Protein AF-A0A3D3GT72-F1 (afdb_monomer_lite)

Secondary structure (DSSP, 8-state):
-------EEEEEE-SS-EEEEEEESEEEE----TT----TT-----TT-EEEETTEEEEESSS-EEEE--HHHHHHHTGGGGTEEEEEEEEHHHHHHHHHHTSS-------HHHHT-EEEEEEEGGG---

Structure (mmCIF, N/CA/C/O backbone):
data_AF-A0A3D3GT72-F1
#
_entry.id   AF-A0A3D3GT72-F1
#
loop_
_atom_site.group_PDB
_atom_site.id
_atom_site.type_symbol
_atom_site.label_atom_id
_atom_site.label_alt_id
_atom_site.label_comp_id
_atom_site.label_asym_id
_atom_site.label_entity_id
_atom_site.label_seq_id
_atom_site.pdbx_PDB_ins_code
_atom_site.Cartn_x
_atom_site.Cartn_y
_atom_site.Cartn_z
_atom_site.occupancy
_atom_site.B_iso_or_equiv
_atom_site.auth_seq_id
_atom_site.auth_comp_id
_atom_site.auth_asym_id
_atom_site.auth_atom_id
_atom_site.pdbx_PDB_model_num
ATOM 1 N N . MET A 1 1 ? 18.060 22.879 -24.836 1.00 44.03 1 MET A N 1
ATOM 2 C CA . MET A 1 1 ? 17.059 21.792 -24.917 1.00 44.03 1 MET A CA 1
ATOM 3 C C . MET A 1 1 ? 17.120 21.076 -23.576 1.00 44.03 1 MET A C 1
ATOM 5 O O . MET A 1 1 ? 18.221 20.712 -23.189 1.00 44.03 1 MET A O 1
ATOM 9 N N . ILE A 1 2 ? 16.026 20.995 -22.816 1.00 30.70 2 ILE A N 1
ATOM 10 C CA . ILE A 1 2 ? 15.996 20.364 -21.482 1.00 30.70 2 ILE A CA 1
ATOM 11 C C . ILE A 1 2 ? 15.022 19.195 -21.570 1.00 30.70 2 ILE A C 1
ATOM 13 O O . ILE A 1 2 ? 13.912 19.376 -22.067 1.00 30.70 2 ILE A O 1
ATOM 17 N N . GLN A 1 3 ? 15.443 18.019 -21.111 1.00 40.34 3 GLN A N 1
ATOM 18 C CA . GLN A 1 3 ? 14.591 16.844 -20.999 1.00 40.34 3 GLN A CA 1
ATOM 19 C C . GLN A 1 3 ? 14.594 16.391 -19.538 1.00 40.34 3 GLN A C 1
ATOM 21 O O . GLN A 1 3 ? 15.588 15.865 -19.047 1.00 40.34 3 GLN A O 1
ATOM 26 N N . ASP A 1 4 ? 13.478 16.632 -18.854 1.00 47.84 4 ASP A N 1
ATOM 27 C CA . ASP A 1 4 ? 13.133 15.951 -17.611 1.00 47.84 4 ASP A CA 1
ATOM 28 C C . ASP A 1 4 ? 12.462 14.617 -17.982 1.00 47.84 4 ASP A C 1
ATOM 30 O O . ASP A 1 4 ? 11.478 14.599 -18.722 1.00 47.84 4 ASP A O 1
ATOM 34 N N . VAL A 1 5 ? 13.039 13.499 -17.542 1.00 57.50 5 VAL A N 1
ATOM 35 C CA . VAL A 1 5 ? 12.435 12.148 -17.608 1.00 57.50 5 VAL A CA 1
ATOM 36 C C . VAL A 1 5 ? 12.199 11.605 -16.199 1.00 57.50 5 VAL A C 1
ATOM 38 O O . VAL A 1 5 ? 12.266 10.394 -15.991 1.00 57.50 5 VAL A O 1
ATOM 41 N N . GLY A 1 6 ? 12.021 12.515 -15.234 1.00 71.69 6 GLY A N 1
ATOM 42 C CA . GLY A 1 6 ? 11.985 12.284 -13.798 1.00 71.69 6 GLY A CA 1
ATOM 43 C C . GLY A 1 6 ? 11.427 10.925 -13.391 1.00 71.69 6 GLY A C 1
ATOM 44 O O . GLY A 1 6 ? 10.380 10.472 -13.842 1.00 71.69 6 GLY A O 1
ATOM 45 N N . THR A 1 7 ? 12.150 10.240 -12.509 1.00 86.88 7 THR A N 1
ATOM 46 C CA . THR A 1 7 ? 11.649 9.002 -11.912 1.00 86.88 7 THR A CA 1
ATOM 47 C C . THR A 1 7 ? 10.847 9.365 -10.673 1.00 86.88 7 THR A C 1
ATOM 49 O O . THR A 1 7 ? 11.383 9.978 -9.750 1.00 86.88 7 THR A O 1
ATOM 52 N N . ALA A 1 8 ? 9.582 8.961 -10.621 1.00 89.94 8 ALA A N 1
ATOM 53 C CA . ALA A 1 8 ? 8.730 9.192 -9.463 1.00 89.94 8 ALA A CA 1
ATOM 54 C C . ALA A 1 8 ? 8.197 7.863 -8.940 1.00 89.94 8 ALA A C 1
ATOM 56 O O . ALA A 1 8 ? 7.467 7.153 -9.639 1.00 89.94 8 ALA A O 1
ATOM 57 N N . PHE A 1 9 ? 8.533 7.552 -7.692 1.00 93.06 9 PHE A N 1
ATOM 58 C CA . PHE A 1 9 ? 8.136 6.321 -7.023 1.00 93.06 9 PHE A CA 1
ATOM 59 C C . PHE A 1 9 ? 7.760 6.571 -5.562 1.00 93.06 9 PHE A C 1
ATOM 61 O O . PHE A 1 9 ? 8.106 7.595 -4.974 1.00 93.06 9 PHE A O 1
ATOM 68 N N . SER A 1 10 ? 7.029 5.629 -4.978 1.00 92.50 10 SER A N 1
ATOM 69 C CA . SER A 1 10 ? 6.680 5.606 -3.559 1.00 92.50 10 SER A CA 1
ATOM 70 C C . SER A 1 10 ? 7.17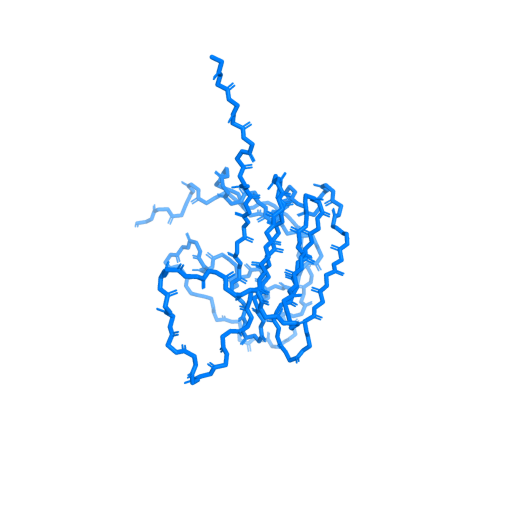1 4.307 -2.954 1.00 92.50 10 SER A C 1
ATOM 72 O O . SER A 1 10 ? 6.893 3.247 -3.504 1.00 92.50 10 SER A O 1
ATOM 74 N N . VAL A 1 11 ? 7.854 4.394 -1.814 1.00 92.94 11 VAL A N 1
ATOM 75 C CA . VAL A 1 11 ? 8.322 3.233 -1.050 1.00 92.94 11 VAL A CA 1
ATOM 76 C C . VAL A 1 11 ? 7.555 3.156 0.262 1.00 92.94 11 VAL A C 1
ATOM 78 O O . VAL A 1 11 ? 7.427 4.152 0.980 1.00 92.94 11 VAL A O 1
ATOM 81 N N . ARG A 1 12 ? 7.049 1.970 0.590 1.00 89.75 12 ARG A N 1
ATOM 82 C CA . ARG A 1 12 ? 6.371 1.679 1.851 1.00 89.75 12 ARG A CA 1
ATOM 83 C C . ARG A 1 12 ? 6.994 0.441 2.475 1.00 89.75 12 ARG A C 1
ATOM 85 O O . ARG A 1 12 ? 7.021 -0.621 1.868 1.00 89.75 12 ARG A O 1
ATOM 92 N N . LEU A 1 13 ? 7.486 0.594 3.698 1.00 88.44 13 LEU A N 1
ATOM 93 C CA . LEU A 1 13 ? 7.922 -0.527 4.518 1.00 88.44 13 LEU A CA 1
ATOM 94 C C . LEU A 1 13 ? 6.703 -1.105 5.242 1.00 88.44 13 LEU A C 1
ATOM 96 O O . LEU A 1 13 ? 5.996 -0.370 5.933 1.00 88.44 13 LEU A O 1
ATOM 100 N N . LYS A 1 14 ? 6.476 -2.404 5.078 1.00 85.62 14 LYS A N 1
ATOM 101 C CA . LYS A 1 14 ? 5.550 -3.204 5.880 1.00 85.62 14 LYS A CA 1
ATOM 102 C C . LYS A 1 14 ? 6.338 -4.120 6.816 1.00 85.62 14 LYS A C 1
ATOM 104 O O . LYS A 1 14 ? 7.563 -4.170 6.764 1.00 85.62 14 LYS A O 1
ATOM 109 N N . ALA A 1 15 ? 5.628 -4.861 7.664 1.00 82.94 15 ALA A N 1
ATOM 110 C CA . ALA A 1 15 ? 6.238 -5.773 8.630 1.00 82.94 15 ALA A CA 1
ATOM 111 C C . ALA A 1 15 ? 7.152 -6.837 7.986 1.00 82.94 15 ALA A C 1
ATOM 113 O O . ALA A 1 15 ? 8.174 -7.188 8.569 1.00 82.94 15 ALA A O 1
ATOM 114 N N . SER A 1 16 ? 6.801 -7.340 6.799 1.00 85.56 16 SER A N 1
ATOM 115 C CA . SER A 1 16 ? 7.494 -8.461 6.141 1.00 85.56 16 SER A CA 1
ATOM 116 C C . SER A 1 16 ? 7.989 -8.171 4.722 1.00 85.56 16 SER A C 1
ATOM 118 O O . SER A 1 16 ? 8.672 -9.010 4.134 1.00 85.56 16 SER A O 1
ATOM 120 N N . GLU A 1 17 ? 7.651 -7.011 4.158 1.00 90.44 17 GLU A N 1
ATOM 121 C CA . GLU A 1 17 ? 7.964 -6.664 2.771 1.00 90.44 17 GLU A CA 1
ATOM 122 C C . GLU A 1 17 ? 8.145 -5.152 2.583 1.00 90.44 17 GLU A C 1
ATOM 124 O O . GLU A 1 17 ? 7.651 -4.335 3.364 1.00 90.44 17 GLU A O 1
ATOM 129 N N . ILE A 1 18 ? 8.839 -4.776 1.513 1.00 91.56 18 ILE A N 1
ATOM 130 C CA . ILE A 1 18 ? 8.895 -3.408 1.002 1.00 91.56 18 ILE A CA 1
ATOM 131 C C . ILE A 1 18 ? 8.036 -3.347 -0.256 1.00 91.56 18 ILE A C 1
ATOM 133 O O . ILE A 1 18 ? 8.273 -4.076 -1.215 1.00 91.56 18 ILE A O 1
ATOM 137 N N . GLU A 1 19 ? 7.074 -2.435 -0.275 1.00 93.38 19 GLU A N 1
ATOM 138 C CA . GLU A 1 19 ? 6.291 -2.111 -1.459 1.00 93.38 19 GLU A CA 1
ATOM 139 C C . GLU A 1 19 ? 6.888 -0.893 -2.165 1.00 93.38 19 GLU A C 1
ATOM 141 O O . GLU A 1 19 ? 7.100 0.154 -1.548 1.00 93.38 19 GLU A O 1
ATOM 146 N N . LEU A 1 20 ? 7.114 -1.003 -3.471 1.00 94.50 20 LEU A N 1
ATOM 147 C CA . LEU A 1 20 ? 7.518 0.103 -4.330 1.00 94.50 20 LEU A CA 1
ATOM 148 C C . LEU A 1 20 ? 6.481 0.289 -5.433 1.00 94.50 20 LEU A C 1
ATOM 150 O O . LEU A 1 20 ? 6.241 -0.629 -6.207 1.00 94.50 20 LEU A O 1
ATOM 154 N N . ILE A 1 21 ? 5.890 1.479 -5.530 1.00 95.94 21 ILE A N 1
ATOM 155 C CA . ILE A 1 21 ? 4.939 1.849 -6.589 1.00 95.94 21 ILE A CA 1
ATOM 156 C C . ILE A 1 21 ? 5.592 2.879 -7.502 1.00 95.94 21 ILE A C 1
ATOM 158 O O . ILE A 1 21 ? 6.024 3.934 -7.035 1.00 95.94 21 ILE A O 1
ATOM 162 N N . MET A 1 22 ? 5.607 2.605 -8.803 1.00 95.44 22 MET A N 1
ATOM 163 C CA . MET A 1 22 ? 6.143 3.497 -9.828 1.00 95.44 22 MET A CA 1
ATOM 164 C C . MET A 1 22 ? 5.044 4.358 -10.454 1.00 95.44 22 MET A C 1
ATOM 166 O O . MET A 1 22 ? 4.091 3.853 -11.044 1.00 95.44 22 MET A O 1
ATOM 170 N N . THR A 1 23 ? 5.203 5.679 -10.389 1.00 93.75 23 THR A N 1
ATOM 171 C CA . THR A 1 23 ? 4.311 6.644 -11.062 1.00 93.75 23 THR A CA 1
ATOM 172 C C . THR A 1 23 ? 4.905 7.238 -12.331 1.00 93.75 23 THR A C 1
ATOM 174 O O . THR A 1 23 ? 4.160 7.656 -13.220 1.00 93.75 23 THR A O 1
ATOM 177 N N . GLU A 1 24 ? 6.231 7.255 -12.436 1.00 92.75 24 GLU A N 1
ATOM 178 C CA . GLU A 1 24 ? 6.945 7.797 -13.587 1.00 92.75 24 GLU A CA 1
ATOM 179 C C . GLU A 1 24 ? 8.309 7.129 -13.745 1.00 92.75 24 GLU A C 1
ATOM 181 O O . GLU A 1 24 ? 8.972 6.818 -12.754 1.00 92.75 24 GLU A O 1
ATOM 186 N N . GLY A 1 25 ? 8.727 6.927 -14.993 1.00 91.56 25 GLY A N 1
ATOM 187 C CA . GLY A 1 25 ? 10.023 6.350 -15.320 1.00 91.56 25 GLY A CA 1
ATOM 188 C C . GLY A 1 25 ? 10.111 4.844 -15.068 1.00 91.56 25 GLY A C 1
ATOM 189 O O . GLY A 1 25 ? 9.126 4.103 -15.168 1.00 91.56 25 GLY A O 1
ATOM 190 N N . LYS A 1 26 ? 11.336 4.397 -14.790 1.00 90.31 26 LYS A N 1
ATOM 191 C CA . LYS A 1 26 ? 11.706 2.999 -14.569 1.00 90.31 26 LYS A CA 1
ATOM 192 C C . LYS A 1 26 ? 12.855 2.939 -13.567 1.00 90.31 26 LYS A C 1
ATOM 194 O O . LYS A 1 26 ? 13.804 3.706 -13.686 1.00 90.31 26 LYS A O 1
ATOM 199 N N . VAL A 1 27 ? 12.788 2.011 -12.620 1.00 88.94 27 VAL A N 1
ATOM 200 C CA . VAL A 1 27 ? 13.857 1.732 -11.652 1.00 88.94 27 VAL A CA 1
ATOM 201 C C . VAL A 1 27 ? 14.357 0.305 -11.803 1.00 88.94 27 VAL A C 1
ATOM 203 O O . VAL A 1 27 ? 13.626 -0.585 -12.239 1.00 88.94 27 VAL A O 1
ATOM 206 N N . ILE A 1 28 ? 15.613 0.093 -11.423 1.00 86.94 28 ILE A N 1
ATOM 207 C CA . ILE A 1 28 ? 16.209 -1.230 -11.267 1.00 86.94 28 ILE A CA 1
ATOM 208 C C . ILE A 1 28 ? 16.573 -1.385 -9.795 1.00 86.94 28 ILE A C 1
ATOM 210 O O . ILE A 1 28 ? 17.309 -0.575 -9.238 1.00 86.94 28 ILE A O 1
ATOM 214 N N . ILE A 1 29 ? 16.042 -2.423 -9.166 1.00 84.56 29 ILE A N 1
ATOM 215 C CA . ILE A 1 29 ? 16.251 -2.737 -7.759 1.00 84.56 29 ILE A CA 1
ATOM 216 C C . ILE A 1 29 ? 17.332 -3.811 -7.701 1.00 84.56 29 ILE A C 1
ATOM 218 O O . ILE A 1 29 ? 17.109 -4.942 -8.126 1.00 84.56 29 ILE A O 1
ATOM 222 N N . GLY A 1 30 ? 18.522 -3.455 -7.221 1.00 76.69 30 GLY A N 1
ATOM 223 C CA . GLY A 1 30 ? 19.594 -4.409 -6.937 1.00 76.69 30 GLY A CA 1
ATOM 224 C C . GLY A 1 30 ? 19.451 -4.998 -5.538 1.00 76.69 30 GLY A C 1
ATOM 225 O O . GLY A 1 30 ? 19.239 -4.259 -4.579 1.00 76.69 30 GLY A O 1
ATOM 226 N N . GLN A 1 31 ? 19.593 -6.317 -5.402 1.00 65.62 31 GLN A N 1
ATOM 227 C CA . GLN A 1 31 ? 19.815 -6.931 -4.094 1.00 65.62 31 GLN A CA 1
ATOM 228 C C . GLN A 1 31 ? 21.314 -6.896 -3.785 1.00 65.62 31 GLN A C 1
ATOM 230 O O . GLN A 1 31 ? 22.100 -7.596 -4.423 1.00 65.62 31 GLN A O 1
ATOM 235 N N . LEU A 1 32 ? 21.715 -6.079 -2.810 1.00 58.69 32 LEU A N 1
ATOM 236 C CA . LEU A 1 32 ? 23.081 -6.104 -2.296 1.00 58.69 32 LEU A CA 1
ATOM 237 C C . LEU A 1 32 ? 23.230 -7.316 -1.374 1.00 58.69 32 LEU A C 1
ATOM 239 O O . LEU A 1 32 ? 22.717 -7.336 -0.255 1.00 58.69 32 LEU A O 1
ATOM 243 N N . ASN A 1 33 ? 23.948 -8.339 -1.833 1.00 55.88 33 ASN A N 1
ATOM 244 C CA . ASN A 1 33 ? 24.422 -9.385 -0.936 1.00 55.88 33 ASN A CA 1
ATOM 245 C C . ASN A 1 33 ? 25.428 -8.755 0.039 1.00 55.88 33 ASN A C 1
ATOM 247 O O . ASN A 1 33 ? 26.291 -7.992 -0.388 1.00 55.88 33 ASN A O 1
ATOM 251 N N . LYS A 1 34 ? 25.347 -9.101 1.333 1.00 54.06 34 LYS A N 1
ATOM 252 C CA . LYS A 1 34 ? 26.111 -8.537 2.478 1.00 54.06 34 LYS A CA 1
ATOM 253 C C . LYS A 1 34 ? 27.656 -8.469 2.345 1.00 54.06 34 LYS A C 1
ATOM 255 O O . LYS A 1 34 ? 28.315 -8.085 3.301 1.00 54.06 34 LYS A O 1
ATOM 260 N N . LYS A 1 35 ? 28.243 -8.855 1.208 1.00 52.81 35 LYS A N 1
ATOM 261 C CA . LYS A 1 35 ? 29.687 -8.846 0.912 1.00 52.81 35 LYS A CA 1
ATOM 262 C C . LYS A 1 35 ? 30.101 -7.981 -0.287 1.00 52.81 35 LYS A C 1
ATOM 264 O O . LYS A 1 35 ? 31.281 -7.974 -0.616 1.00 52.81 35 LYS A O 1
ATOM 269 N N . GLN A 1 36 ? 29.185 -7.283 -0.958 1.00 52.75 36 GLN A N 1
ATOM 270 C CA . GLN A 1 36 ? 29.573 -6.340 -2.009 1.00 52.75 36 GLN A CA 1
ATOM 271 C C . GLN A 1 36 ? 29.834 -4.965 -1.397 1.00 52.75 36 GLN A C 1
ATOM 273 O O . GLN A 1 36 ? 28.898 -4.259 -1.026 1.00 52.75 36 GLN A O 1
ATOM 278 N N . GLU A 1 37 ? 31.113 -4.596 -1.293 1.00 50.44 37 GLU A N 1
ATOM 279 C CA . GLU A 1 37 ? 31.490 -3.189 -1.189 1.00 50.44 37 GLU A CA 1
ATOM 280 C C . GLU A 1 37 ? 30.940 -2.460 -2.416 1.00 50.44 37 GLU A C 1
ATOM 282 O O . GLU A 1 37 ? 31.163 -2.866 -3.561 1.00 50.44 37 GLU A O 1
ATOM 287 N N . VAL A 1 38 ? 30.162 -1.410 -2.168 1.00 54.97 38 VAL A N 1
ATOM 288 C CA . VAL A 1 38 ? 29.636 -0.545 -3.219 1.00 54.97 38 VAL A CA 1
ATOM 289 C C . VAL A 1 38 ? 30.813 0.273 -3.747 1.00 54.97 38 VAL A C 1
ATOM 291 O O . VAL A 1 38 ? 31.175 1.291 -3.170 1.00 54.97 38 VAL A O 1
ATOM 294 N N . ASN A 1 39 ? 31.444 -0.189 -4.827 1.00 53.41 39 ASN A N 1
ATOM 295 C CA . ASN A 1 39 ? 32.375 0.638 -5.588 1.00 53.41 39 ASN A CA 1
ATOM 296 C C . ASN A 1 39 ? 31.554 1.657 -6.386 1.00 53.41 39 ASN A C 1
ATOM 298 O O . ASN A 1 39 ? 30.911 1.309 -7.377 1.00 53.41 39 ASN A O 1
ATOM 302 N N . GLU A 1 40 ? 31.575 2.918 -5.950 1.00 57.41 40 GLU A N 1
ATOM 303 C CA . GLU A 1 40 ? 30.825 4.040 -6.544 1.00 57.41 40 GLU A CA 1
ATOM 304 C C . GLU A 1 40 ? 31.141 4.271 -8.036 1.00 57.41 40 GLU A C 1
ATOM 306 O O . GLU A 1 40 ? 30.386 4.926 -8.751 1.00 57.41 40 GLU A O 1
ATOM 311 N N . THR A 1 41 ? 32.235 3.696 -8.535 1.00 54.00 41 THR A N 1
ATOM 312 C CA . THR A 1 41 ? 32.755 3.903 -9.889 1.00 54.00 41 THR A CA 1
ATOM 313 C C . THR A 1 41 ? 32.187 2.943 -10.938 1.00 54.00 41 THR A C 1
ATOM 315 O O . THR A 1 41 ? 32.460 3.113 -12.127 1.00 54.00 41 THR A O 1
ATOM 318 N N . THR A 1 42 ? 31.423 1.909 -10.561 1.00 51.38 42 THR A N 1
ATOM 319 C CA . THR A 1 42 ? 30.823 0.986 -11.543 1.00 51.38 42 THR A CA 1
ATOM 320 C C . THR A 1 42 ? 29.500 0.423 -11.036 1.00 51.38 42 THR A C 1
ATOM 322 O O . THR A 1 42 ? 29.46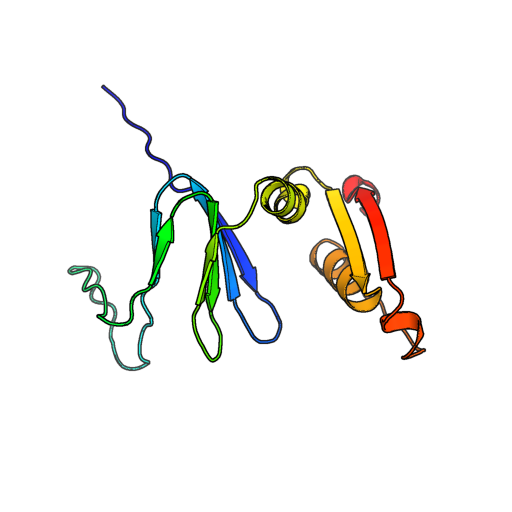6 -0.439 -10.161 1.00 51.38 42 THR A O 1
ATOM 325 N N . LEU A 1 43 ? 28.390 0.883 -11.621 1.00 55.69 43 LEU A N 1
ATOM 326 C CA . LEU A 1 43 ? 27.063 0.332 -11.351 1.00 55.69 43 LEU A CA 1
ATOM 327 C C . LEU A 1 43 ? 26.952 -1.057 -12.007 1.00 55.69 43 LEU A C 1
ATOM 329 O O . LEU A 1 43 ? 26.508 -1.197 -13.146 1.00 55.69 43 LEU A O 1
ATOM 333 N N . VAL A 1 44 ? 27.400 -2.102 -11.313 1.00 59.06 44 VAL A N 1
ATOM 334 C CA . VAL A 1 44 ? 27.145 -3.484 -11.735 1.00 59.06 44 VAL A CA 1
ATOM 335 C C . VAL A 1 44 ? 25.721 -3.826 -11.322 1.00 59.06 44 VAL A C 1
ATOM 337 O O . VAL A 1 44 ? 25.434 -3.910 -10.133 1.00 59.06 44 VAL A O 1
ATOM 340 N N . ILE A 1 45 ? 24.828 -4.008 -12.296 1.00 61.38 45 ILE A N 1
ATOM 341 C CA . ILE A 1 45 ? 23.455 -4.464 -12.055 1.00 61.38 45 ILE A CA 1
ATOM 342 C C . ILE A 1 45 ? 23.512 -5.970 -11.750 1.00 61.38 45 ILE A C 1
ATOM 344 O O . ILE A 1 45 ? 23.903 -6.738 -12.635 1.00 61.38 45 ILE A O 1
ATOM 348 N N . PRO A 1 46 ? 23.155 -6.422 -10.532 1.00 66.19 46 PRO A N 1
ATOM 349 C CA . PRO A 1 46 ? 23.092 -7.848 -10.228 1.00 66.19 46 PRO A CA 1
ATOM 350 C C . PRO A 1 46 ? 22.148 -8.588 -11.184 1.00 66.19 46 PRO A C 1
ATOM 352 O O . PRO A 1 46 ? 21.098 -8.073 -11.559 1.00 66.19 46 PRO A O 1
ATOM 355 N N . SER A 1 47 ? 22.455 -9.839 -11.528 1.00 66.69 47 SER A N 1
ATOM 356 C CA . SER A 1 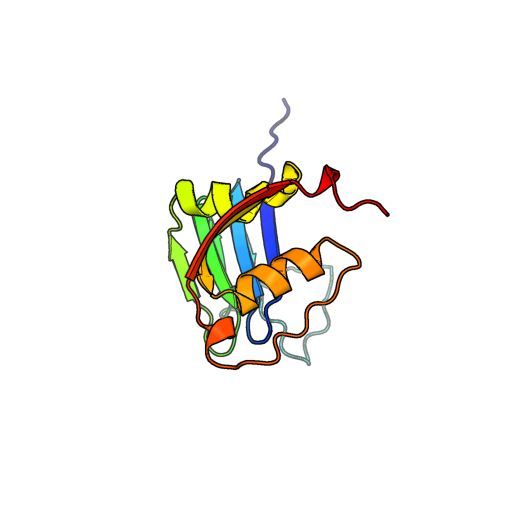47 ? 21.533 -10.683 -12.308 1.00 66.69 47 SER A CA 1
ATOM 357 C C . SER A 1 47 ? 20.203 -10.946 -11.586 1.00 66.69 47 SER A C 1
ATOM 359 O O . SER A 1 47 ? 19.208 -11.262 -12.229 1.00 66.69 47 SER A O 1
ATOM 361 N N . SER A 1 48 ? 20.171 -10.776 -10.261 1.00 73.38 48 SER A N 1
ATOM 362 C CA . SER A 1 48 ? 18.972 -10.830 -9.417 1.00 73.38 48 SER A CA 1
ATOM 363 C C . SER A 1 48 ? 18.192 -9.510 -9.355 1.00 73.38 48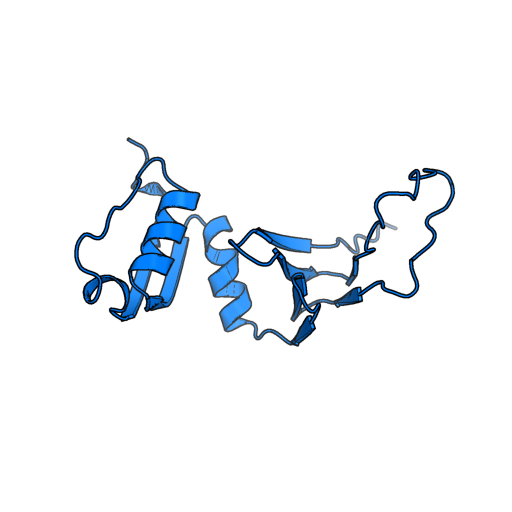 SER A C 1
ATOM 365 O O . SER A 1 48 ? 17.278 -9.371 -8.539 1.00 73.38 48 SER A O 1
ATOM 367 N N . SER A 1 49 ? 18.551 -8.518 -10.173 1.00 77.56 49 SER A N 1
ATOM 368 C CA . SER A 1 49 ? 17.869 -7.230 -10.185 1.00 77.56 49 SER A CA 1
ATOM 369 C C . SER A 1 49 ? 16.450 -7.302 -10.733 1.00 77.56 49 SER A C 1
ATOM 371 O O . SER A 1 49 ? 16.181 -7.971 -11.727 1.00 77.56 49 SER A O 1
ATOM 373 N N . LEU A 1 50 ? 15.553 -6.524 -10.127 1.00 85.12 50 LEU A N 1
ATOM 374 C CA . LEU A 1 50 ? 14.177 -6.364 -10.596 1.00 85.12 50 LEU A CA 1
ATOM 375 C C . LEU A 1 50 ? 13.983 -5.005 -11.246 1.00 85.12 50 LEU A C 1
ATOM 377 O O . LEU A 1 50 ? 14.256 -3.972 -10.639 1.00 85.12 50 LEU A O 1
ATOM 381 N N . ALA A 1 51 ? 13.482 -5.011 -12.476 1.00 89.69 51 ALA A N 1
ATOM 382 C CA . ALA A 1 51 ? 13.050 -3.803 -13.155 1.00 89.69 51 ALA A CA 1
ATOM 383 C C . ALA A 1 51 ? 11.581 -3.517 -12.825 1.00 89.69 51 ALA A C 1
ATOM 385 O O . ALA A 1 51 ? 10.749 -4.416 -12.913 1.00 89.69 51 ALA A O 1
ATOM 386 N N . VAL A 1 52 ? 11.274 -2.267 -12.482 1.00 91.50 52 VAL A N 1
ATOM 387 C CA . VAL A 1 52 ? 9.912 -1.800 -12.194 1.00 91.50 52 VAL A CA 1
ATOM 388 C C . VAL A 1 52 ? 9.673 -0.513 -12.969 1.00 91.50 52 VAL A C 1
ATOM 390 O O . VAL A 1 52 ? 10.472 0.420 -12.902 1.00 91.50 52 VAL A O 1
ATOM 393 N N . SER A 1 53 ? 8.589 -0.462 -13.723 1.00 95.19 53 SER A N 1
ATOM 394 C CA . SER A 1 53 ? 8.236 0.608 -14.655 1.00 95.19 53 SER A CA 1
ATOM 395 C C . SER A 1 53 ? 6.965 1.313 -14.200 1.00 95.19 53 SER A C 1
ATOM 397 O O . SER A 1 53 ? 6.260 0.846 -13.311 1.00 95.19 53 SER A O 1
ATOM 399 N N . LYS A 1 54 ? 6.653 2.458 -14.806 1.00 94.88 54 LYS A N 1
ATOM 400 C CA . LYS A 1 54 ? 5.398 3.181 -14.570 1.00 94.88 54 LYS A CA 1
ATOM 401 C C . LYS A 1 54 ? 4.170 2.255 -14.565 1.00 94.88 54 LYS A C 1
ATOM 403 O O . LYS A 1 54 ? 4.017 1.427 -15.456 1.00 94.88 54 LYS A O 1
ATOM 408 N N . ASP A 1 55 ? 3.277 2.489 -13.601 1.00 96.00 55 ASP A N 1
ATOM 409 C CA . ASP A 1 55 ? 2.053 1.713 -13.362 1.00 96.00 55 ASP A CA 1
ATOM 410 C C . ASP A 1 55 ? 2.315 0.248 -12.940 1.00 96.00 55 ASP A C 1
ATOM 412 O O . ASP A 1 55 ? 1.405 -0.583 -12.946 1.00 96.00 55 ASP A O 1
ATOM 416 N N . GLU A 1 56 ? 3.538 -0.061 -12.497 1.00 96.81 56 GLU A N 1
ATOM 417 C CA . GLU A 1 56 ? 3.894 -1.315 -11.832 1.00 96.81 56 GLU A CA 1
ATOM 418 C C . GLU A 1 56 ? 4.176 -1.099 -10.339 1.00 96.81 56 GLU A C 1
ATOM 420 O O . GLU A 1 56 ? 4.535 -0.010 -9.870 1.00 96.81 56 GLU A O 1
ATOM 425 N N . MET A 1 57 ? 4.006 -2.179 -9.586 1.00 95.88 57 MET A N 1
ATOM 426 C CA . MET A 1 57 ? 4.323 -2.278 -8.176 1.00 95.88 57 MET A CA 1
ATOM 427 C C . MET A 1 57 ? 5.222 -3.486 -7.941 1.00 95.88 57 MET A C 1
ATOM 429 O O . MET A 1 57 ? 4.911 -4.590 -8.391 1.00 95.88 57 MET A O 1
ATOM 433 N N . ALA A 1 58 ? 6.307 -3.276 -7.201 1.00 94.69 58 ALA A N 1
ATOM 434 C CA . ALA A 1 58 ? 7.138 -4.348 -6.683 1.00 94.69 58 ALA A CA 1
ATOM 435 C C . ALA A 1 58 ? 6.836 -4.608 -5.208 1.00 94.69 58 ALA A C 1
ATOM 437 O O . ALA A 1 58 ? 6.762 -3.665 -4.420 1.00 94.69 58 ALA A O 1
ATOM 438 N N . SER A 1 59 ? 6.712 -5.881 -4.841 1.00 93.94 59 SER A N 1
ATOM 439 C CA . SER A 1 59 ? 6.804 -6.343 -3.455 1.00 93.94 59 SER A CA 1
ATOM 440 C C . SER A 1 59 ? 8.151 -7.047 -3.287 1.00 93.94 59 SER A C 1
ATOM 442 O O . SER A 1 59 ? 8.493 -7.955 -4.050 1.00 93.94 59 SER A O 1
ATOM 444 N N . LEU A 1 60 ? 8.948 -6.569 -2.332 1.00 90.94 60 LEU A N 1
ATOM 445 C CA . LEU A 1 60 ? 10.273 -7.083 -2.005 1.00 90.94 60 LEU A CA 1
ATOM 446 C C . LEU A 1 60 ? 10.220 -7.717 -0.613 1.00 90.94 60 LEU A C 1
ATOM 448 O O . LEU A 1 60 ? 10.133 -7.008 0.389 1.00 90.94 60 LEU A O 1
ATOM 452 N N . GLY A 1 61 ? 10.282 -9.040 -0.549 1.00 87.69 61 GLY A N 1
ATOM 453 C CA . GLY A 1 61 ? 10.166 -9.802 0.692 1.00 87.69 61 GLY A CA 1
ATOM 454 C C . GLY A 1 61 ? 10.917 -11.123 0.584 1.00 87.69 61 GLY A C 1
ATOM 455 O O . GLY A 1 61 ? 12.031 -11.169 0.070 1.00 87.69 61 GLY A O 1
ATOM 456 N N . ILE A 1 62 ? 10.300 -12.214 1.041 1.00 84.25 62 ILE A N 1
ATOM 457 C CA . ILE A 1 62 ? 10.860 -13.569 0.881 1.00 84.25 62 ILE A CA 1
ATOM 458 C C . ILE A 1 62 ? 10.991 -13.923 -0.607 1.00 84.25 62 ILE A C 1
ATOM 460 O O . ILE A 1 62 ? 12.003 -14.470 -1.037 1.00 84.25 62 ILE A O 1
ATOM 464 N N . ALA A 1 63 ? 9.965 -13.589 -1.389 1.00 86.69 63 ALA A N 1
ATOM 465 C CA . ALA A 1 63 ? 9.972 -13.690 -2.836 1.00 86.69 63 ALA A CA 1
ATOM 466 C C . ALA A 1 63 ? 9.659 -12.316 -3.417 1.00 86.69 63 ALA A C 1
ATOM 468 O O . ALA A 1 63 ? 8.662 -11.691 -3.053 1.00 86.69 63 ALA A O 1
ATOM 469 N N . ASN A 1 64 ? 10.510 -11.855 -4.325 1.00 90.44 64 ASN A N 1
ATOM 470 C CA . ASN A 1 64 ? 10.293 -10.583 -4.985 1.00 90.44 64 ASN A CA 1
ATOM 471 C C . ASN A 1 64 ? 9.327 -10.759 -6.153 1.00 90.44 64 ASN A C 1
ATOM 473 O O . ASN A 1 64 ? 9.496 -11.658 -6.977 1.00 90.44 64 ASN A O 1
ATOM 477 N N . THR A 1 65 ? 8.340 -9.876 -6.245 1.00 92.69 65 THR A N 1
ATOM 478 C CA . THR A 1 65 ? 7.343 -9.892 -7.318 1.00 92.69 65 THR A CA 1
ATOM 479 C C . THR A 1 65 ? 7.172 -8.502 -7.908 1.00 92.69 65 THR A C 1
ATOM 481 O O . THR A 1 65 ? 7.377 -7.501 -7.223 1.00 92.69 65 THR A O 1
ATOM 484 N N . VAL A 1 66 ? 6.802 -8.443 -9.188 1.00 95.06 66 VAL A N 1
ATOM 485 C CA . VAL A 1 66 ? 6.402 -7.214 -9.880 1.00 95.06 66 VAL A CA 1
ATOM 486 C C . VAL A 1 66 ? 5.062 -7.476 -10.547 1.00 95.06 66 VAL A C 1
ATOM 488 O O . VAL A 1 66 ? 4.869 -8.518 -11.172 1.00 95.06 66 VAL A O 1
ATOM 491 N N . SER A 1 67 ? 4.124 -6.549 -10.392 1.00 96.38 67 SER A N 1
ATOM 492 C CA . SER A 1 67 ? 2.788 -6.658 -10.972 1.00 96.38 67 SER A CA 1
ATOM 493 C C . SER A 1 67 ? 2.274 -5.302 -11.440 1.00 96.38 67 SER A C 1
ATOM 495 O O . SER A 1 67 ? 2.665 -4.258 -10.918 1.00 96.38 67 SER A O 1
ATOM 497 N N . VAL A 1 68 ? 1.378 -5.314 -12.427 1.00 96.75 68 VAL A N 1
ATOM 498 C CA . VAL A 1 68 ? 0.691 -4.102 -12.882 1.00 96.75 68 VAL A CA 1
ATOM 499 C C . VAL A 1 68 ? -0.313 -3.666 -11.819 1.00 96.75 68 VAL A C 1
ATOM 501 O O . VAL A 1 68 ? -1.143 -4.458 -11.370 1.00 96.75 68 VAL A O 1
ATOM 504 N N . ILE A 1 69 ? -0.279 -2.387 -11.456 1.00 96.06 69 ILE A N 1
ATOM 505 C CA . ILE A 1 69 ? -1.194 -1.782 -10.491 1.00 96.06 69 ILE A CA 1
ATOM 506 C C . ILE A 1 69 ? -2.099 -0.773 -11.197 1.00 96.06 69 ILE A C 1
ATOM 508 O O . ILE A 1 69 ? -1.669 0.093 -11.955 1.00 96.06 69 ILE A O 1
ATOM 512 N N . ASN A 1 70 ? -3.406 -0.867 -10.959 1.00 95.38 70 ASN A N 1
ATOM 513 C CA . ASN A 1 70 ? -4.343 0.040 -11.612 1.00 95.38 70 ASN A CA 1
ATOM 514 C C . ASN A 1 70 ? -4.306 1.456 -11.003 1.00 95.38 70 ASN A C 1
ATOM 516 O O . ASN A 1 70 ? -4.018 1.668 -9.822 1.00 95.38 70 ASN A O 1
ATOM 520 N N . LYS A 1 71 ? -4.714 2.445 -11.806 1.00 94.12 71 LYS A N 1
ATOM 521 C CA . LYS A 1 71 ? -4.717 3.867 -11.422 1.00 94.12 71 LYS A CA 1
ATOM 522 C C . LYS A 1 71 ? -5.551 4.180 -10.176 1.00 94.12 71 LYS A C 1
ATOM 524 O O . LYS A 1 71 ? -5.241 5.140 -9.473 1.00 94.12 71 LYS A O 1
ATOM 529 N N . LYS A 1 72 ? -6.612 3.412 -9.895 1.00 93.19 72 LYS A N 1
ATOM 530 C CA . LYS A 1 72 ? -7.447 3.607 -8.695 1.00 93.19 72 LYS A CA 1
ATOM 531 C C . LYS A 1 72 ? -6.645 3.271 -7.437 1.00 93.19 72 LYS A C 1
ATOM 533 O O . LYS A 1 72 ? -6.639 4.065 -6.499 1.00 93.19 72 LYS A O 1
ATOM 538 N N . LEU A 1 73 ? -5.932 2.145 -7.447 1.00 92.75 73 LEU A N 1
ATOM 539 C CA . LEU A 1 73 ? -5.037 1.757 -6.362 1.00 92.75 73 LEU A CA 1
ATOM 540 C C . LEU A 1 73 ? -3.848 2.711 -6.224 1.00 92.75 73 LEU A C 1
ATOM 542 O O . LEU A 1 73 ? -3.530 3.082 -5.099 1.00 92.75 73 LEU A O 1
ATOM 546 N N . ILE A 1 74 ? -3.237 3.171 -7.321 1.00 94.31 74 ILE A N 1
ATOM 547 C CA . ILE A 1 74 ? -2.156 4.173 -7.255 1.00 94.31 74 ILE A CA 1
ATOM 548 C C . ILE A 1 74 ? -2.652 5.447 -6.554 1.00 94.31 74 ILE A C 1
ATOM 550 O O . ILE A 1 74 ? -2.045 5.906 -5.590 1.00 94.31 74 ILE A O 1
ATOM 554 N N . LYS A 1 75 ? -3.795 6.002 -6.984 1.00 93.75 75 LYS A N 1
ATOM 555 C CA . LYS A 1 75 ? -4.374 7.208 -6.365 1.00 93.75 75 LYS A CA 1
ATOM 556 C C . LYS A 1 75 ? -4.663 7.014 -4.877 1.00 93.75 75 LYS A C 1
ATOM 558 O O . LYS A 1 75 ? -4.364 7.904 -4.086 1.00 93.75 75 LYS A O 1
ATOM 563 N N . LYS A 1 76 ? -5.213 5.858 -4.493 1.00 93.69 76 LYS A N 1
ATOM 564 C CA . LYS A 1 76 ? -5.460 5.497 -3.090 1.00 93.69 76 LYS A CA 1
ATOM 565 C C . LYS A 1 76 ? -4.151 5.486 -2.287 1.00 93.69 76 LYS A C 1
ATOM 567 O O . LYS A 1 76 ? -4.030 6.244 -1.332 1.00 93.69 76 LYS A O 1
ATOM 572 N N . ASN A 1 77 ? -3.159 4.705 -2.723 1.00 92.31 77 ASN A N 1
ATOM 573 C CA . ASN A 1 77 ? -1.872 4.554 -2.032 1.00 92.31 77 ASN A CA 1
ATOM 574 C C . ASN A 1 77 ? -1.078 5.864 -1.928 1.00 92.31 77 ASN A C 1
ATOM 576 O O . ASN A 1 77 ? -0.267 6.022 -1.024 1.00 92.31 77 ASN A O 1
ATOM 580 N N . LEU A 1 78 ? -1.303 6.817 -2.837 1.00 93.25 78 LEU A N 1
ATOM 581 C CA . LEU A 1 78 ? -0.608 8.107 -2.847 1.00 93.25 78 LEU A CA 1
ATOM 582 C C . LEU A 1 78 ? -1.423 9.262 -2.252 1.00 93.25 78 LEU A C 1
ATOM 584 O O . LEU A 1 78 ? -0.930 10.389 -2.223 1.00 93.25 78 LEU A O 1
ATOM 588 N N . SER A 1 79 ? -2.635 8.999 -1.750 1.00 94.12 79 SER A N 1
ATOM 589 C CA . SER A 1 79 ? -3.539 10.029 -1.210 1.00 94.12 79 SER A CA 1
ATOM 590 C C . SER A 1 79 ? -2.947 10.791 -0.017 1.00 94.12 79 SER A C 1
ATOM 592 O O . SER A 1 79 ? -3.307 11.952 0.218 1.00 94.12 79 SER A O 1
ATOM 594 N N . TRP A 1 80 ? -2.001 10.178 0.707 1.00 92.31 80 TRP A N 1
ATOM 595 C CA . TRP A 1 80 ? -1.322 10.789 1.855 1.00 92.31 80 TRP A CA 1
ATOM 596 C C . TRP A 1 80 ? -0.545 12.044 1.450 1.00 92.31 80 TRP A C 1
ATOM 598 O O . TRP A 1 80 ? -0.471 12.998 2.222 1.00 92.31 80 TRP A O 1
ATOM 608 N N . ARG A 1 81 ? -0.052 12.102 0.203 1.00 90.69 81 ARG A N 1
ATOM 609 C CA . ARG A 1 81 ? 0.637 13.277 -0.354 1.00 90.69 81 ARG A CA 1
ATOM 610 C C . ARG A 1 81 ? -0.276 14.499 -0.440 1.00 90.69 81 ARG A C 1
ATOM 612 O O . ARG A 1 81 ? 0.211 15.621 -0.499 1.00 90.69 81 ARG A O 1
ATOM 619 N N . GLN A 1 82 ? -1.592 14.292 -0.446 1.00 91.06 82 GLN A N 1
ATOM 620 C CA . GLN A 1 82 ? -2.603 15.349 -0.390 1.00 91.06 82 GLN A CA 1
ATOM 621 C C . GLN A 1 82 ? -3.269 15.446 0.994 1.00 91.06 82 GLN A C 1
ATOM 623 O O . GLN A 1 82 ? -4.353 16.018 1.125 1.00 91.06 82 GLN A O 1
ATOM 628 N N . GLY A 1 83 ? -2.651 14.864 2.027 1.00 91.62 83 GLY A N 1
ATOM 629 C CA . GLY A 1 83 ? -3.141 14.896 3.401 1.00 91.62 83 GLY A CA 1
ATOM 630 C C . GLY A 1 83 ? -4.371 14.023 3.640 1.00 91.62 83 GLY A C 1
ATOM 631 O O . GLY A 1 83 ? -5.187 14.370 4.493 1.00 91.62 83 GLY A O 1
ATOM 632 N N . ASN A 1 84 ? -4.546 12.934 2.882 1.00 93.69 84 ASN A N 1
ATOM 633 C CA . ASN A 1 84 ? -5.681 12.025 3.047 1.00 93.69 84 ASN A CA 1
ATOM 634 C C . ASN A 1 84 ? -5.250 10.563 3.119 1.00 93.69 84 ASN A C 1
ATOM 636 O O . ASN A 1 84 ? -4.378 10.141 2.374 1.00 93.69 84 ASN A O 1
ATOM 640 N N . LEU A 1 85 ? -5.943 9.772 3.924 1.00 95.00 85 LEU A N 1
ATOM 641 C CA . LEU A 1 85 ? -5.903 8.314 3.858 1.00 95.00 85 LEU A CA 1
ATOM 642 C C . LEU A 1 85 ? -7.246 7.830 3.314 1.00 95.00 85 LEU A C 1
ATOM 644 O O . LEU A 1 85 ? -8.288 8.390 3.659 1.00 95.00 85 LEU A O 1
ATOM 648 N N . VAL A 1 86 ? -7.222 6.849 2.414 1.00 95.19 86 VAL A N 1
ATOM 649 C CA . VAL A 1 86 ? -8.422 6.289 1.782 1.00 95.19 86 VAL A CA 1
ATOM 650 C C . VAL A 1 86 ? -8.429 4.793 2.026 1.00 95.19 86 VAL A C 1
ATOM 652 O O . VAL A 1 86 ? -7.546 4.094 1.531 1.00 95.19 86 VAL A O 1
ATOM 655 N N . PHE A 1 87 ? -9.454 4.326 2.728 1.00 95.31 87 PHE A N 1
ATOM 656 C CA . PHE A 1 87 ? -9.651 2.927 3.070 1.00 95.31 87 PHE A CA 1
ATOM 657 C C . PHE A 1 87 ? -10.745 2.337 2.190 1.00 95.31 87 PHE A C 1
ATOM 659 O O . PHE A 1 87 ? -11.817 2.932 2.064 1.00 95.31 87 PHE A O 1
ATOM 666 N N . ASN A 1 88 ? -10.470 1.194 1.567 1.00 93.12 88 ASN A N 1
ATOM 667 C CA . ASN A 1 88 ? -11.447 0.464 0.759 1.00 93.12 88 ASN A CA 1
ATOM 668 C C . ASN A 1 88 ? -11.392 -1.011 1.148 1.00 93.12 88 ASN A C 1
ATOM 670 O O . ASN A 1 88 ? -10.502 -1.713 0.667 1.00 93.12 88 ASN A O 1
ATOM 674 N N . ASP A 1 89 ? -12.340 -1.450 1.975 1.00 93.88 89 ASP A N 1
ATOM 675 C CA . ASP A 1 89 ? -12.441 -2.840 2.445 1.00 93.88 89 ASP A CA 1
ATOM 676 C C . ASP A 1 89 ? -11.181 -3.340 3.195 1.00 93.88 89 ASP A C 1
ATOM 678 O O . ASP A 1 89 ? -10.757 -4.498 3.106 1.00 93.88 89 ASP A O 1
ATOM 682 N N . GLU A 1 90 ? -10.555 -2.436 3.950 1.00 92.94 90 GLU A N 1
ATOM 683 C CA . GLU A 1 90 ? -9.377 -2.725 4.779 1.00 92.94 90 GLU A CA 1
ATOM 684 C C . GLU A 1 90 ? -9.785 -3.159 6.175 1.00 92.94 90 GLU A C 1
ATOM 686 O O . GLU A 1 90 ? -10.812 -2.711 6.687 1.00 92.94 90 GLU A O 1
ATOM 691 N N . ALA A 1 91 ? -8.987 -4.039 6.779 1.00 95.75 91 ALA A N 1
ATOM 692 C CA . ALA A 1 91 ? -9.204 -4.417 8.165 1.00 95.75 91 ALA A CA 1
ATOM 693 C C . ALA A 1 91 ? -8.966 -3.205 9.088 1.00 95.75 91 ALA A C 1
ATOM 695 O O . ALA A 1 91 ? -8.171 -2.310 8.781 1.00 95.75 91 ALA A O 1
ATOM 696 N N . LEU A 1 92 ? -9.713 -3.131 10.190 1.00 95.69 92 LEU A N 1
ATOM 697 C CA . LEU A 1 92 ? -9.667 -2.000 11.111 1.00 95.69 92 LEU A CA 1
ATOM 698 C C . LEU A 1 92 ? -8.259 -1.818 11.681 1.00 95.69 92 LEU A C 1
ATOM 700 O O . LEU A 1 92 ? -7.787 -0.689 11.789 1.00 95.69 92 LEU A O 1
ATOM 704 N N . ASP A 1 93 ? -7.584 -2.913 12.016 1.00 95.06 93 ASP A N 1
ATOM 705 C CA . ASP A 1 93 ? -6.210 -2.901 12.512 1.00 95.06 93 ASP A CA 1
ATOM 706 C C . ASP A 1 93 ? -5.217 -2.319 11.496 1.00 95.06 93 ASP A C 1
ATOM 708 O O . ASP A 1 93 ? -4.438 -1.432 11.846 1.00 95.06 93 ASP A O 1
ATOM 712 N N . GLU A 1 94 ? -5.290 -2.740 10.233 1.0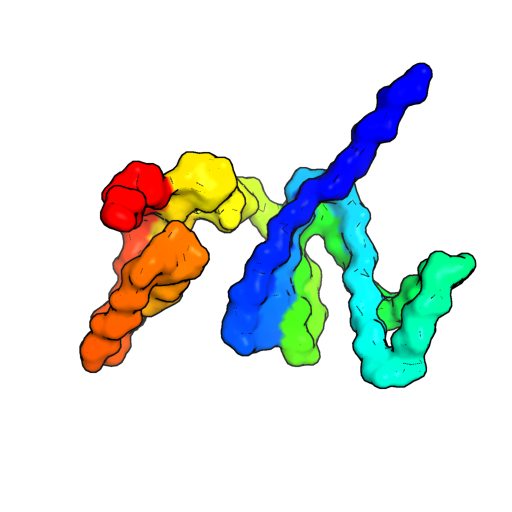0 92.94 94 GLU A N 1
ATOM 713 C CA . GLU A 1 94 ? -4.472 -2.212 9.138 1.00 92.94 94 GLU A CA 1
ATOM 714 C C . GLU A 1 94 ? -4.701 -0.711 8.951 1.00 92.94 94 GLU A C 1
ATOM 716 O O . GLU A 1 94 ? -3.752 0.066 8.818 1.00 92.94 94 GLU A O 1
ATOM 721 N N . ALA A 1 95 ? -5.964 -0.287 8.978 1.00 93.62 95 ALA A N 1
ATOM 722 C CA . ALA A 1 95 ? -6.309 1.113 8.827 1.00 93.62 95 ALA A CA 1
ATOM 723 C C . ALA A 1 95 ? -5.806 1.961 9.999 1.00 93.62 95 ALA A C 1
ATOM 725 O O . ALA A 1 95 ? -5.262 3.042 9.779 1.00 93.62 95 ALA A O 1
ATOM 726 N N . MET A 1 96 ? -5.956 1.484 11.237 1.00 93.75 96 MET A N 1
ATOM 727 C CA . MET A 1 96 ? -5.452 2.187 12.418 1.00 93.75 96 MET A CA 1
ATOM 728 C C . MET A 1 96 ? -3.925 2.266 12.414 1.00 93.75 96 MET A C 1
ATOM 730 O O . MET A 1 96 ? -3.377 3.336 12.682 1.00 93.75 96 MET A O 1
ATOM 734 N N . ALA A 1 97 ? -3.236 1.191 12.021 1.00 91.94 97 ALA A N 1
ATOM 735 C CA . ALA A 1 97 ? -1.787 1.203 11.834 1.00 91.94 97 ALA A CA 1
ATOM 736 C C . ALA A 1 97 ? -1.358 2.242 10.782 1.00 91.94 97 ALA A C 1
ATOM 738 O O . ALA A 1 97 ? -0.373 2.960 10.975 1.00 91.94 97 ALA A O 1
ATOM 739 N N . GLU A 1 98 ? -2.123 2.386 9.696 1.00 91.50 98 GLU A N 1
ATOM 740 C CA . GLU A 1 98 ? -1.860 3.409 8.683 1.00 91.50 98 GLU A CA 1
ATOM 741 C C . GLU A 1 98 ? -2.085 4.829 9.225 1.00 91.50 98 GLU A C 1
ATOM 743 O O . GLU A 1 98 ? -1.299 5.727 8.926 1.00 91.50 98 GLU A O 1
ATOM 748 N N . VAL A 1 99 ? -3.097 5.059 10.069 1.00 92.75 99 VAL A N 1
ATOM 749 C CA . VAL A 1 99 ? -3.281 6.359 10.743 1.00 92.75 99 VAL A CA 1
ATOM 750 C C . VAL A 1 99 ? -2.109 6.665 11.677 1.00 92.75 99 VAL A C 1
ATOM 752 O O . VAL A 1 99 ? -1.567 7.774 11.635 1.00 92.75 99 VAL A O 1
ATOM 755 N N . SER A 1 100 ? -1.674 5.694 12.484 1.00 92.06 100 SER A N 1
ATOM 756 C CA . SER A 1 100 ? -0.521 5.839 13.383 1.00 92.06 100 SER A CA 1
ATOM 757 C C . SER A 1 100 ? 0.773 6.165 12.643 1.00 92.06 100 SER A C 1
ATOM 759 O O . SER A 1 100 ? 1.626 6.866 13.170 1.00 92.06 100 SER A O 1
ATOM 761 N N . ARG A 1 101 ? 0.922 5.733 11.389 1.00 89.19 101 ARG A N 1
ATOM 762 C CA . ARG A 1 101 ? 2.106 6.054 10.580 1.00 89.19 101 ARG A CA 1
ATOM 763 C C . ARG A 1 101 ? 2.254 7.548 10.278 1.00 89.19 101 ARG A C 1
ATOM 765 O O . ARG A 1 101 ? 3.369 8.022 10.068 1.00 89.19 101 ARG A O 1
ATOM 772 N N . TYR A 1 102 ? 1.147 8.284 10.224 1.00 89.56 102 TYR A N 1
ATOM 773 C CA . TYR A 1 102 ? 1.121 9.702 9.848 1.00 89.56 102 TYR A CA 1
ATOM 774 C C . TYR A 1 102 ? 0.703 10.631 10.995 1.00 89.56 102 TYR A C 1
ATOM 776 O O . TYR A 1 102 ? 0.509 11.828 10.773 1.00 89.56 102 TYR A O 1
ATOM 784 N N . THR A 1 103 ? 0.537 10.101 12.208 1.00 87.81 103 THR A N 1
ATOM 785 C CA . THR A 1 103 ? 0.072 10.842 13.388 1.00 87.81 103 THR A CA 1
ATOM 786 C C . THR A 1 103 ? 0.836 10.389 14.630 1.00 87.81 103 THR A C 1
ATOM 788 O O . THR A 1 103 ? 1.485 9.353 14.619 1.00 87.81 103 THR A O 1
ATOM 791 N N . SER A 1 104 ? 0.745 11.140 15.726 1.00 89.38 104 SER A N 1
ATOM 792 C CA . SER A 1 104 ? 1.320 10.715 17.013 1.00 89.38 104 SER A CA 1
ATOM 793 C C . SER A 1 104 ? 0.420 9.732 17.779 1.00 89.38 104 SER A C 1
ATOM 795 O O . SER A 1 104 ? 0.735 9.361 18.907 1.00 89.38 104 SER A O 1
ATOM 797 N N . VAL A 1 105 ? -0.726 9.345 17.210 1.00 89.62 105 VAL A N 1
ATOM 798 C CA . VAL A 1 105 ? -1.724 8.504 17.879 1.00 89.62 105 VAL A CA 1
ATOM 799 C C . VAL A 1 105 ? -1.373 7.038 17.669 1.00 89.62 105 VAL A C 1
ATOM 801 O O . VAL A 1 105 ? -1.218 6.591 16.535 1.00 89.62 105 VAL A O 1
ATOM 804 N N . THR A 1 106 ? -1.292 6.277 18.756 1.00 90.56 106 THR A N 1
ATOM 805 C CA . THR A 1 106 ? -1.173 4.813 18.720 1.00 90.56 106 THR A CA 1
ATOM 806 C C . THR A 1 106 ? -2.512 4.204 19.103 1.00 90.56 106 THR A C 1
ATOM 808 O O . THR A 1 106 ? -3.132 4.645 20.070 1.00 90.56 106 THR A O 1
ATOM 811 N N . PHE A 1 107 ? -2.961 3.207 18.347 1.00 91.19 107 PHE A N 1
ATOM 812 C CA . PHE A 1 107 ? -4.211 2.504 18.613 1.00 91.19 107 PHE A CA 1
ATOM 813 C C . PHE A 1 107 ? -3.922 1.113 19.170 1.00 91.19 107 PHE A C 1
ATOM 815 O O . PHE A 1 107 ? -3.106 0.377 18.620 1.00 91.19 107 PHE A O 1
ATOM 822 N N . GLU A 1 108 ? -4.636 0.742 20.228 1.00 92.56 108 GLU A N 1
ATOM 823 C CA . GLU A 1 108 ? -4.682 -0.621 20.747 1.00 92.56 108 GLU A CA 1
ATOM 824 C C . GLU A 1 108 ? -6.119 -1.128 20.617 1.00 92.56 108 GLU A C 1
ATOM 826 O O . GLU A 1 108 ? -7.052 -0.543 21.168 1.00 92.56 108 GLU A O 1
ATOM 831 N N . ILE A 1 109 ? -6.309 -2.190 19.833 1.00 92.62 109 ILE A N 1
ATOM 832 C CA . ILE A 1 109 ? -7.618 -2.814 19.629 1.00 92.62 109 ILE A CA 1
ATOM 833 C C . ILE A 1 109 ? -7.661 -4.058 20.514 1.00 92.62 109 ILE A C 1
ATOM 835 O O . ILE A 1 109 ? -7.025 -5.063 20.198 1.00 92.62 109 ILE A O 1
ATOM 839 N N . ALA A 1 110 ? -8.386 -3.959 21.629 1.00 89.88 110 ALA A N 1
ATOM 840 C CA . ALA A 1 110 ? -8.442 -5.005 22.651 1.00 89.88 110 ALA A CA 1
ATOM 841 C C . ALA A 1 110 ? -9.144 -6.291 22.179 1.00 89.88 110 ALA A C 1
ATOM 843 O O . ALA A 1 110 ? -8.822 -7.377 22.651 1.00 89.88 110 ALA A O 1
ATOM 844 N N . ASP A 1 111 ? -10.098 -6.170 21.256 1.00 94.56 111 ASP A N 1
ATOM 845 C CA . ASP A 1 111 ? -10.890 -7.286 20.743 1.00 94.56 111 ASP A CA 1
ATOM 846 C C . ASP A 1 111 ? -10.370 -7.739 19.367 1.00 94.56 111 ASP A C 1
ATOM 848 O O . ASP A 1 111 ? -10.301 -6.958 18.413 1.00 94.56 111 ASP A O 1
ATOM 852 N N . GLU A 1 112 ? -10.007 -9.017 19.265 1.00 94.12 112 GLU A N 1
ATOM 853 C CA . GLU A 1 112 ? -9.465 -9.630 18.051 1.00 94.12 112 GLU A CA 1
ATOM 854 C C . GLU A 1 112 ? -10.481 -9.680 16.900 1.00 94.12 112 GLU A C 1
ATOM 856 O O . GLU A 1 112 ? -10.099 -9.665 15.726 1.00 94.12 112 GLU A O 1
ATOM 861 N N . ASP A 1 113 ? -11.776 -9.708 17.210 1.00 96.00 113 ASP A N 1
ATOM 862 C CA . ASP A 1 113 ? -12.827 -9.694 16.198 1.00 96.00 113 ASP A CA 1
ATOM 863 C C . ASP A 1 113 ? -13.029 -8.288 15.629 1.00 96.00 113 ASP A C 1
ATOM 865 O O . ASP A 1 113 ? -13.267 -8.142 14.426 1.00 96.00 113 ASP A O 1
ATOM 869 N N . LEU A 1 11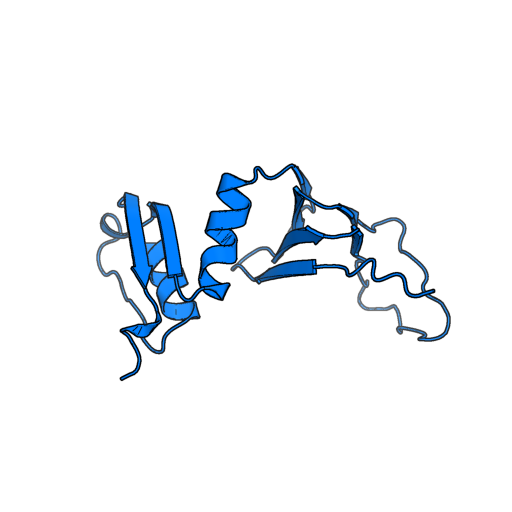4 ? -12.815 -7.241 16.438 1.00 95.31 114 LEU A N 1
ATOM 870 C CA . LEU A 1 114 ? -12.839 -5.858 15.953 1.00 95.31 114 LEU A CA 1
ATOM 871 C C . LEU A 1 114 ? -11.723 -5.585 14.943 1.00 95.31 114 LEU A C 1
ATOM 873 O O . LEU A 1 114 ? -11.956 -4.863 13.975 1.00 95.31 114 LEU A O 1
ATOM 877 N N . LYS A 1 115 ? -10.536 -6.182 15.116 1.00 95.12 115 LYS A N 1
ATOM 878 C CA . LYS A 1 115 ? -9.407 -6.006 14.182 1.00 95.12 115 LYS A CA 1
ATOM 879 C C . LYS A 1 115 ? -9.784 -6.366 12.748 1.00 95.12 115 LYS A C 1
ATOM 881 O O . LYS A 1 115 ? -9.406 -5.667 11.816 1.00 95.12 115 LYS A O 1
ATOM 886 N N . LYS A 1 116 ? -10.595 -7.411 12.576 1.00 96.19 116 LYS A N 1
ATOM 887 C CA . LYS A 1 116 ? -10.984 -7.957 11.267 1.00 96.19 116 LYS A CA 1
ATOM 888 C C . LYS A 1 116 ? -12.126 -7.191 10.601 1.00 96.19 116 LYS A C 1
ATOM 890 O O . LYS A 1 116 ? -12.423 -7.458 9.433 1.00 96.19 116 LYS A O 1
ATOM 895 N N . ILE A 1 117 ? -12.782 -6.271 11.315 1.00 96.19 117 ILE A N 1
ATOM 896 C CA . ILE A 1 117 ? -13.880 -5.479 10.757 1.00 96.19 117 ILE A CA 1
ATOM 897 C C . ILE A 1 117 ? -13.373 -4.695 9.557 1.00 96.19 117 ILE A C 1
ATOM 899 O O . ILE A 1 117 ? -12.342 -4.029 9.613 1.00 96.19 117 ILE A O 1
ATOM 903 N N . LYS A 1 118 ? -14.134 -4.762 8.468 1.00 97.06 118 LYS A N 1
ATOM 904 C CA . LYS A 1 118 ? -13.824 -4.044 7.243 1.00 97.06 118 LYS A CA 1
ATOM 905 C C . LYS A 1 118 ? -14.315 -2.613 7.316 1.00 97.06 118 LYS A C 1
ATOM 907 O O . LYS A 1 118 ? -15.490 -2.365 7.584 1.00 97.06 118 LYS A O 1
ATOM 912 N N . ILE A 1 119 ? -13.424 -1.672 7.030 1.00 94.81 119 ILE A N 1
ATOM 913 C CA . ILE A 1 119 ? -13.754 -0.255 6.977 1.00 94.81 119 ILE A CA 1
ATOM 914 C C . ILE A 1 119 ? -13.589 0.306 5.568 1.00 94.81 119 ILE A C 1
ATOM 916 O O . ILE A 1 119 ? -12.736 -0.105 4.778 1.00 94.81 119 ILE A O 1
ATOM 920 N N . THR A 1 120 ? -14.427 1.290 5.256 1.00 95.44 120 THR A N 1
ATOM 921 C CA . THR A 1 120 ? -14.346 2.076 4.027 1.00 95.44 120 THR A CA 1
ATOM 922 C C . THR A 1 120 ? -14.560 3.539 4.371 1.00 95.44 120 THR A C 1
ATOM 924 O O . THR A 1 120 ? -15.473 3.877 5.121 1.00 95.44 120 THR A O 1
ATOM 927 N N . GLY A 1 121 ? -13.727 4.423 3.831 1.00 94.12 121 GLY A N 1
ATOM 928 C CA . GLY A 1 121 ? -13.843 5.849 4.109 1.00 94.12 121 GLY A CA 1
ATOM 929 C C . GLY A 1 121 ? -12.602 6.644 3.742 1.00 94.12 121 GLY A C 1
ATOM 930 O O . GLY A 1 121 ? -11.623 6.120 3.213 1.00 94.12 121 GLY A O 1
ATOM 931 N N . ARG A 1 122 ? -12.648 7.946 4.030 1.00 94.19 122 ARG A N 1
ATOM 932 C CA . ARG A 1 122 ? -11.526 8.867 3.846 1.00 94.19 122 ARG A CA 1
ATOM 933 C C . ARG A 1 122 ? -11.268 9.620 5.140 1.00 94.19 122 ARG A C 1
ATOM 935 O O . ARG A 1 122 ? -12.171 10.269 5.660 1.00 94.19 122 ARG A O 1
ATOM 942 N N . LEU A 1 123 ? -10.020 9.609 5.588 1.00 92.88 123 LEU A N 1
ATOM 943 C CA . LEU A 1 123 ? -9.541 10.410 6.708 1.00 92.88 123 LEU A CA 1
ATOM 944 C C . LEU A 1 123 ? -8.683 11.565 6.187 1.00 92.88 123 LEU A C 1
ATOM 946 O O . LEU A 1 123 ? -7.832 11.362 5.324 1.00 92.88 123 LEU A O 1
ATOM 950 N N . LYS A 1 124 ? -8.878 12.777 6.714 1.00 92.62 124 LYS A N 1
ATOM 951 C CA . LYS A 1 124 ? -8.040 13.947 6.410 1.00 92.62 124 LYS A CA 1
ATOM 952 C C . LYS A 1 124 ? -7.037 14.168 7.547 1.00 92.62 124 LYS A C 1
ATOM 954 O O . LYS A 1 124 ? -7.440 14.466 8.665 1.00 92.62 124 LYS A O 1
ATOM 959 N N . LEU A 1 125 ? -5.740 14.087 7.252 1.00 85.44 125 LEU A N 1
ATOM 960 C CA . LEU A 1 125 ? -4.654 14.175 8.243 1.00 85.44 125 LEU A CA 1
ATOM 961 C C . LEU A 1 125 ? -4.493 15.576 8.857 1.00 85.44 125 LEU A C 1
ATOM 963 O O . LEU A 1 125 ? -4.042 15.714 9.988 1.00 85.44 125 LEU A O 1
ATOM 967 N N . LEU A 1 126 ? -4.916 16.626 8.143 1.00 67.94 126 LEU A N 1
ATOM 968 C CA . LEU A 1 126 ? -4.838 18.025 8.597 1.00 67.94 126 LEU A CA 1
ATOM 969 C C . LEU A 1 126 ? -5.663 18.333 9.864 1.00 67.94 126 LEU A C 1
ATOM 971 O O . LEU A 1 126 ? -5.558 19.443 10.373 1.00 67.94 126 LEU A O 1
ATOM 975 N N . MET A 1 127 ? -6.468 17.391 10.366 1.00 56.56 127 MET A N 1
ATOM 976 C CA . MET A 1 127 ? -7.294 17.567 11.568 1.00 56.56 127 MET A CA 1
ATOM 977 C C . MET A 1 127 ? -6.717 16.914 12.837 1.00 56.56 127 MET A C 1
ATOM 979 O O . MET A 1 127 ? -7.378 16.947 13.866 1.00 56.56 127 MET A O 1
ATOM 983 N N . LEU A 1 128 ? -5.509 16.333 12.786 1.00 54.50 128 LEU A N 1
ATOM 984 C CA . LEU A 1 128 ? -4.909 15.598 13.917 1.00 54.50 128 LEU A CA 1
ATOM 985 C C . LEU A 1 128 ? -3.627 16.243 14.481 1.00 54.50 128 LEU A C 1
ATOM 987 O O . LEU A 1 128 ? -2.924 15.618 15.272 1.00 54.50 128 LEU A O 1
ATOM 991 N N . LYS A 1 129 ? -3.312 17.493 14.103 1.00 42.12 129 LYS A N 1
ATOM 992 C CA . LYS A 1 129 ? -2.287 18.282 14.809 1.00 42.12 129 LYS A CA 1
ATOM 993 C C . LYS A 1 129 ? -2.847 18.666 16.180 1.00 42.12 129 LYS A C 1
ATOM 995 O O . LYS A 1 129 ? -3.700 19.547 16.249 1.00 42.12 129 LYS A O 1
ATOM 1000 N N . THR A 1 130 ? -2.383 17.979 17.218 1.00 43.31 130 THR A N 1
ATOM 1001 C CA . THR A 1 130 ? -2.600 18.347 18.624 1.00 43.31 130 THR A CA 1
ATOM 1002 C C . THR A 1 130 ? -1.297 18.897 19.172 1.00 43.31 130 THR A C 1
ATOM 1004 O O . THR A 1 130 ? -0.244 18.336 18.788 1.00 43.31 130 THR A O 1
#

Sequence (130 aa):
MIQDVGTAFSVRLKASEIELIMTEGKVIIGQLNKKQEVNETTLVIPSSSLAVSKDEMASLGIANTVSVINKKLIKKNLSWRQGNLVFNDEALDEAMAEVSRYTSVTFEIADEDLKKIKITGRLKLLMLKT

Foldseek 3Di:
DDDDQDWDWDWDDDPFKIKIATAGAKDKDADDDPPDDPPVPDPDRDPPIDMAHHQKMWIGGPDIDIDGHDPVVVCQVCVVVVQKHWFDFDFPLVVQVVLVVLAVDHDDDPDPVSRRDTDGDMDGNVVRPD

Radius of gyration: 18.12 Å; chains: 1; bounding box: 47×36×48 Å

pLDDT: mean 83.82, std 16.32, range [30.7, 97.06]